Protein AF-A0A7S2I9B9-F1 (afdb_monomer_lite)

pLDDT: mean 84.87, std 17.51, range [33.34, 97.31]

Radius of gyration: 16.12 Å; chains: 1; bounding box: 62×29×40 Å

Sequence (127 aa):
MIAGRLLLALFAAAQAGQFPESWGEPPMIGTMDYRVLPGGYGHGSSTMASWIETKMREAKEAKGSIPYPPEFGDLPVAQTRDYRPLPFGYGFGSSTIANWLKVKAFEVYHVDVAEYEQWYPDTVEGK

Organism: NCBI:txid156173

Structure (mmCIF, N/CA/C/O backbone):
data_AF-A0A7S2I9B9-F1
#
_entry.id   AF-A0A7S2I9B9-F1
#
loop_
_atom_site.group_PDB
_atom_site.id
_atom_site.type_symbol
_atom_site.label_atom_id
_atom_site.label_alt_id
_atom_site.label_comp_id
_atom_site.label_asym_id
_atom_site.label_entity_id
_atom_site.label_seq_id
_atom_site.pdbx_PDB_ins_code
_atom_site.Cartn_x
_atom_site.Cartn_y
_atom_site.Cartn_z
_atom_site.occupancy
_atom_site.B_iso_or_equiv
_atom_site.auth_seq_id
_atom_site.auth_comp_id
_atom_site.auth_asym_id
_atom_site.auth_atom_id
_atom_site.pdbx_PDB_model_num
ATOM 1 N N . MET A 1 1 ? 41.669 -11.696 -15.624 1.00 40.69 1 MET A N 1
ATOM 2 C CA . MET A 1 1 ? 40.644 -10.768 -16.144 1.00 40.69 1 MET A CA 1
ATOM 3 C C . MET A 1 1 ? 39.469 -11.608 -16.615 1.00 40.69 1 MET A C 1
ATOM 5 O O . MET A 1 1 ? 39.535 -12.153 -17.706 1.00 40.69 1 MET A O 1
ATOM 9 N N . ILE A 1 2 ? 38.469 -11.832 -15.760 1.00 39.69 2 ILE A N 1
ATOM 10 C CA . ILE A 1 2 ? 37.259 -12.574 -16.138 1.00 39.69 2 ILE A CA 1
ATOM 11 C C . ILE A 1 2 ? 36.146 -11.550 -16.302 1.00 39.69 2 ILE A C 1
ATOM 13 O O . ILE A 1 2 ? 35.875 -10.755 -15.406 1.00 39.69 2 ILE A O 1
ATOM 17 N N . ALA A 1 3 ? 35.578 -11.561 -17.500 1.00 45.81 3 ALA A N 1
ATOM 18 C CA . ALA A 1 3 ? 34.476 -10.738 -17.934 1.00 45.81 3 ALA A CA 1
ATOM 19 C C . ALA A 1 3 ? 33.225 -11.026 -17.094 1.00 45.81 3 ALA A C 1
ATOM 21 O O . ALA A 1 3 ? 32.671 -12.122 -17.153 1.00 45.81 3 ALA A O 1
ATOM 22 N N . GLY A 1 4 ? 32.758 -10.028 -16.350 1.00 33.34 4 GLY A N 1
ATOM 23 C CA . GLY A 1 4 ? 31.392 -9.985 -15.845 1.00 33.34 4 GLY A CA 1
ATOM 24 C C . GLY A 1 4 ? 30.542 -9.241 -16.863 1.00 33.34 4 GLY A C 1
ATOM 25 O O . GLY A 1 4 ? 30.575 -8.015 -16.914 1.00 33.34 4 GLY A O 1
ATOM 26 N N . ARG A 1 5 ? 29.838 -9.978 -17.725 1.00 44.81 5 ARG A N 1
ATOM 27 C CA . ARG A 1 5 ? 28.818 -9.419 -18.619 1.00 44.81 5 ARG A CA 1
ATOM 28 C C . ARG A 1 5 ? 27.779 -8.694 -17.761 1.00 44.81 5 ARG A C 1
ATOM 30 O O . ARG A 1 5 ? 27.029 -9.340 -1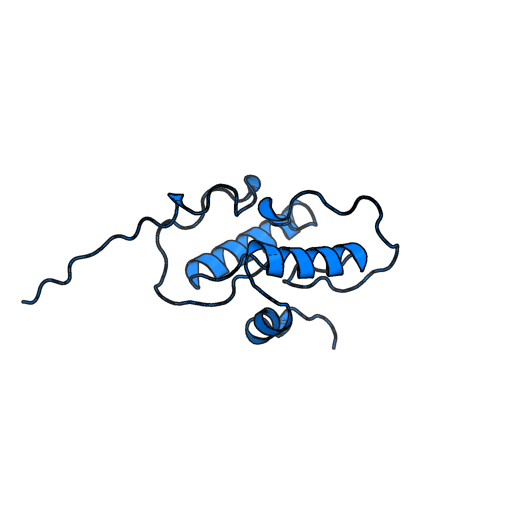7.038 1.00 44.81 5 ARG A O 1
ATOM 37 N N . LEU A 1 6 ? 27.756 -7.365 -17.848 1.00 40.50 6 LEU A N 1
ATOM 38 C CA . LEU A 1 6 ? 26.681 -6.531 -17.323 1.00 40.50 6 LEU A CA 1
ATOM 39 C C . LEU A 1 6 ? 25.417 -6.876 -18.122 1.00 40.50 6 LEU A C 1
ATOM 41 O O . LEU A 1 6 ? 25.262 -6.447 -19.264 1.00 40.50 6 LEU A O 1
ATOM 45 N N . LEU A 1 7 ? 24.551 -7.718 -17.565 1.00 42.19 7 LEU A N 1
ATOM 46 C CA . LEU A 1 7 ? 23.216 -7.936 -18.109 1.00 42.19 7 LEU A CA 1
ATOM 47 C C . LEU A 1 7 ? 22.303 -6.902 -17.448 1.00 42.19 7 LEU A C 1
ATOM 49 O O . LEU A 1 7 ? 21.867 -7.060 -16.312 1.00 42.19 7 LEU A O 1
ATOM 53 N N . LEU A 1 8 ? 22.122 -5.789 -18.157 1.00 44.38 8 LEU A N 1
ATOM 54 C CA . LEU A 1 8 ? 21.232 -4.690 -17.805 1.00 44.38 8 LEU A CA 1
ATOM 55 C C . LEU A 1 8 ? 19.788 -5.216 -17.894 1.00 44.38 8 LEU A C 1
ATOM 57 O O . LEU A 1 8 ? 19.258 -5.392 -18.990 1.00 44.38 8 LEU A O 1
ATOM 61 N N . ALA A 1 9 ? 19.172 -5.554 -16.763 1.00 48.03 9 ALA A N 1
ATOM 62 C CA . ALA A 1 9 ? 17.791 -6.021 -16.751 1.00 48.03 9 ALA A CA 1
ATOM 63 C C . ALA A 1 9 ? 16.838 -4.816 -16.812 1.00 48.03 9 ALA A C 1
ATOM 65 O O . ALA A 1 9 ? 16.702 -4.062 -15.852 1.00 48.03 9 ALA A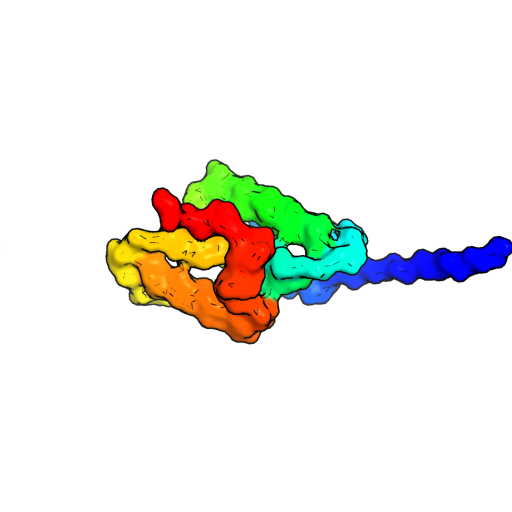 O 1
ATOM 66 N N . LEU A 1 10 ? 16.201 -4.634 -17.970 1.00 48.00 10 LEU A N 1
ATOM 67 C CA . LEU A 1 10 ? 15.108 -3.691 -18.202 1.00 48.00 10 LEU A CA 1
ATOM 68 C C . LEU A 1 10 ? 13.860 -4.172 -17.446 1.00 48.00 10 LEU A C 1
ATOM 70 O O . LEU A 1 10 ? 13.094 -4.969 -17.980 1.00 48.00 10 LEU A O 1
ATOM 74 N N . PHE A 1 11 ? 13.650 -3.713 -16.212 1.00 53.00 11 PHE A N 1
ATOM 75 C CA . PHE A 1 11 ? 12.446 -4.076 -15.455 1.00 53.00 11 PHE A CA 1
ATOM 76 C C . PHE A 1 11 ? 11.241 -3.173 -15.768 1.00 53.00 11 PHE A C 1
ATOM 78 O O . PHE A 1 11 ? 10.121 -3.653 -15.700 1.00 53.00 11 PHE A O 1
ATOM 85 N N . ALA A 1 12 ? 11.426 -1.929 -16.220 1.00 47.25 12 ALA A N 1
ATOM 86 C CA . ALA A 1 12 ? 10.337 -0.945 -16.343 1.00 47.25 12 ALA A CA 1
ATOM 87 C C . ALA A 1 12 ? 9.159 -1.338 -17.268 1.00 47.25 12 ALA A C 1
ATOM 89 O O . ALA A 1 12 ? 8.027 -0.929 -17.024 1.00 47.25 12 ALA A O 1
ATOM 90 N N . ALA A 1 13 ? 9.387 -2.141 -18.314 1.00 41.34 13 ALA A N 1
ATOM 91 C CA . ALA A 1 13 ? 8.348 -2.456 -19.303 1.00 41.34 13 ALA A CA 1
ATOM 92 C C . ALA A 1 13 ? 7.278 -3.448 -18.804 1.00 41.34 13 ALA A C 1
ATOM 94 O O . ALA A 1 13 ? 6.197 -3.511 -19.382 1.00 41.34 13 ALA A O 1
ATOM 95 N N . ALA A 1 14 ? 7.558 -4.214 -17.744 1.00 46.50 14 ALA A N 1
ATOM 96 C CA . ALA A 1 14 ? 6.645 -5.239 -17.232 1.00 46.50 14 ALA A CA 1
ATOM 97 C C . ALA A 1 14 ? 5.685 -4.737 -16.131 1.00 46.50 14 ALA A C 1
ATOM 99 O O . ALA A 1 14 ? 4.823 -5.500 -15.717 1.00 46.50 14 ALA A O 1
ATOM 100 N N . GLN A 1 15 ? 5.820 -3.488 -15.656 1.00 62.06 15 GLN A N 1
ATOM 101 C CA . GLN A 1 15 ? 4.996 -2.913 -14.570 1.00 62.06 15 GLN A CA 1
ATOM 102 C C . GLN A 1 15 ? 3.966 -1.866 -15.048 1.00 62.06 15 GLN A C 1
ATOM 104 O O . GLN A 1 15 ? 3.374 -1.155 -14.232 1.00 62.06 15 GLN A O 1
ATOM 109 N N . ALA A 1 16 ? 3.758 -1.703 -16.359 1.00 60.84 16 ALA A N 1
ATOM 110 C CA . ALA A 1 16 ? 2.796 -0.724 -16.870 1.00 60.84 16 ALA A CA 1
ATOM 111 C C . ALA A 1 16 ? 1.370 -1.075 -16.399 1.00 60.84 16 ALA A C 1
ATOM 113 O O . ALA A 1 16 ? 0.840 -2.118 -16.767 1.00 60.84 16 ALA A O 1
ATOM 114 N N . GLY A 1 17 ? 0.761 -0.206 -15.584 1.00 76.00 17 GLY A N 1
ATOM 115 C CA . GLY A 1 17 ? -0.561 -0.420 -14.974 1.00 76.00 17 GLY A CA 1
ATOM 116 C C . GLY A 1 17 ? -0.527 -0.881 -13.514 1.00 76.00 17 GLY A C 1
ATOM 117 O O . GLY A 1 17 ? -1.513 -0.690 -12.806 1.00 76.00 17 GLY A O 1
ATOM 118 N N . GLN A 1 18 ? 0.620 -1.380 -13.038 1.00 89.38 18 GLN A N 1
ATOM 119 C CA . GLN A 1 18 ? 0.797 -1.816 -11.652 1.00 89.38 18 GLN A CA 1
ATOM 120 C C . GLN A 1 18 ? 0.664 -0.641 -10.679 1.00 89.38 18 GLN A C 1
ATOM 122 O O . GLN A 1 18 ? 0.005 -0.758 -9.651 1.00 89.38 18 GLN A O 1
ATOM 127 N N . PHE A 1 19 ? 1.268 0.504 -11.012 1.00 92.44 19 PHE A N 1
ATOM 128 C CA . PHE A 1 19 ? 1.316 1.690 -10.154 1.00 92.44 19 PHE A CA 1
ATOM 129 C C . PHE A 1 19 ? 0.348 2.788 -10.616 1.00 92.44 19 PHE A C 1
ATOM 131 O O . PHE A 1 19 ? 0.089 2.920 -11.815 1.00 92.44 19 PHE A O 1
ATOM 138 N N . PRO A 1 20 ? -0.152 3.631 -9.693 1.00 93.00 20 PRO A N 1
ATOM 139 C CA . PRO A 1 20 ? -0.946 4.801 -10.038 1.00 93.00 20 PRO A CA 1
ATOM 140 C C . PRO A 1 20 ? -0.197 5.722 -11.004 1.00 93.00 20 PRO A C 1
ATOM 142 O O . PRO A 1 20 ? 0.921 6.141 -10.716 1.00 93.00 20 PRO A O 1
ATOM 145 N N . GLU A 1 21 ? -0.847 6.136 -12.092 1.00 90.44 21 GLU A N 1
ATOM 146 C CA . GLU A 1 21 ? -0.252 7.033 -13.099 1.00 90.44 21 GLU A CA 1
ATOM 147 C C . GLU A 1 21 ? 0.297 8.326 -12.472 1.00 90.44 21 GLU A C 1
ATOM 149 O O . GLU A 1 21 ? 1.360 8.823 -12.838 1.00 90.44 21 GLU A O 1
ATOM 154 N N . SER A 1 22 ? -0.378 8.827 -11.431 1.00 89.75 22 SER A N 1
ATOM 155 C CA . SER A 1 22 ? 0.046 10.026 -10.699 1.00 89.75 22 SER A CA 1
ATOM 156 C C . SER A 1 22 ? 1.400 9.907 -9.987 1.00 89.75 22 SER A C 1
ATOM 158 O O . SER A 1 22 ? 1.923 10.919 -9.527 1.00 89.75 22 SER A O 1
ATOM 160 N N . TRP A 1 23 ? 1.953 8.700 -9.844 1.00 91.44 23 TRP A N 1
ATOM 161 C CA . TRP A 1 23 ? 3.251 8.476 -9.206 1.00 91.44 23 TRP A CA 1
ATOM 162 C C . TRP A 1 23 ? 4.432 8.643 -10.168 1.00 91.44 23 TRP A C 1
ATOM 164 O O . TRP A 1 23 ? 5.563 8.818 -9.705 1.00 91.44 23 TRP A O 1
ATOM 174 N N . GLY A 1 24 ? 4.174 8.678 -11.478 1.00 89.00 24 GLY A N 1
ATOM 175 C CA . GLY A 1 24 ? 5.203 8.756 -12.510 1.00 89.00 24 GLY A CA 1
ATOM 176 C C . GLY A 1 24 ? 5.922 7.425 -12.730 1.00 89.00 24 GLY A C 1
ATOM 177 O O . GLY A 1 24 ? 5.433 6.361 -12.351 1.00 89.00 24 GLY A O 1
ATOM 178 N N . GLU A 1 25 ? 7.086 7.487 -13.374 1.00 86.69 25 GLU A N 1
ATOM 179 C CA . GLU A 1 25 ? 7.831 6.290 -13.764 1.00 86.69 25 GLU A CA 1
ATOM 180 C C . GLU A 1 25 ? 8.514 5.616 -12.558 1.00 86.69 25 GLU A C 1
ATOM 182 O O . GLU A 1 25 ? 9.165 6.300 -11.754 1.00 86.69 25 GLU A O 1
ATOM 187 N N . PRO A 1 26 ? 8.402 4.279 -12.428 1.00 86.00 26 PRO A N 1
ATOM 188 C CA . PRO A 1 26 ? 9.129 3.530 -11.413 1.00 86.00 26 PRO A CA 1
ATOM 189 C C . PRO A 1 26 ? 10.641 3.509 -11.708 1.00 86.00 26 PRO A C 1
ATOM 191 O O . PRO A 1 26 ? 11.067 3.730 -12.847 1.00 86.00 26 PRO A O 1
ATOM 194 N N . PRO A 1 27 ? 11.488 3.221 -10.702 1.00 83.81 27 PRO A N 1
ATOM 195 C CA . PRO A 1 27 ? 12.931 3.146 -10.893 1.00 83.81 27 PRO A CA 1
ATOM 196 C C . PRO A 1 27 ? 13.297 2.068 -11.924 1.00 83.81 27 PRO A C 1
ATOM 198 O O . PRO A 1 27 ? 12.991 0.891 -11.756 1.00 83.81 27 PRO A O 1
ATOM 201 N N . MET A 1 28 ? 14.004 2.474 -12.983 1.00 74.44 28 MET A N 1
ATOM 202 C CA . MET A 1 28 ? 14.438 1.572 -14.061 1.00 74.44 28 MET A CA 1
ATOM 203 C C . MET A 1 28 ? 15.565 0.617 -13.645 1.00 74.44 28 MET A C 1
ATOM 205 O O . MET A 1 28 ? 15.755 -0.424 -14.272 1.00 74.44 28 MET A O 1
ATOM 209 N N . ILE A 1 29 ? 16.335 0.987 -12.619 1.00 69.75 29 ILE A N 1
ATOM 210 C CA . ILE A 1 29 ? 17.469 0.224 -12.094 1.00 69.75 29 ILE A CA 1
ATOM 211 C C . ILE A 1 29 ? 17.268 0.087 -10.591 1.00 69.75 29 ILE A C 1
ATOM 213 O O . ILE A 1 29 ? 17.002 1.072 -9.905 1.00 69.75 29 ILE A O 1
ATOM 217 N N . GLY A 1 30 ? 17.423 -1.132 -10.087 1.00 73.06 30 GLY A N 1
ATOM 218 C CA . GLY A 1 30 ? 17.334 -1.428 -8.667 1.00 73.06 30 GLY A CA 1
ATOM 219 C C . GLY A 1 30 ? 18.391 -2.425 -8.221 1.00 73.06 30 GLY A C 1
ATOM 220 O O . GLY A 1 30 ? 19.149 -2.986 -9.015 1.00 73.06 30 GLY A O 1
ATOM 221 N N . THR A 1 31 ? 18.428 -2.626 -6.916 1.00 77.94 31 THR A N 1
ATOM 222 C CA . THR A 1 31 ? 19.204 -3.661 -6.237 1.00 77.94 31 THR A CA 1
ATOM 223 C C . THR A 1 31 ? 18.634 -5.061 -6.509 1.00 77.94 31 THR A C 1
ATOM 225 O O . THR A 1 31 ? 17.477 -5.210 -6.893 1.00 77.94 31 THR A O 1
ATOM 228 N N . MET A 1 32 ? 19.451 -6.104 -6.324 1.00 78.75 32 MET A N 1
ATOM 229 C CA . MET A 1 32 ? 19.054 -7.506 -6.559 1.00 78.75 32 MET A CA 1
ATOM 230 C C . MET A 1 32 ? 18.380 -8.164 -5.342 1.00 78.75 32 MET A C 1
ATOM 232 O O . MET A 1 32 ? 18.187 -9.377 -5.339 1.00 78.75 32 MET A O 1
ATOM 236 N N . ASP A 1 33 ? 18.085 -7.404 -4.284 1.00 87.12 33 ASP A N 1
ATOM 237 C CA . ASP A 1 33 ? 17.360 -7.941 -3.137 1.00 87.12 33 ASP A CA 1
ATOM 238 C C . ASP A 1 33 ? 15.886 -8.189 -3.480 1.00 87.12 33 ASP A C 1
ATOM 240 O O . ASP A 1 33 ? 15.343 -7.613 -4.424 1.00 87.12 33 ASP A O 1
ATOM 244 N N . TYR A 1 34 ? 15.261 -9.081 -2.717 1.00 90.00 34 TYR A N 1
ATOM 245 C CA . TYR A 1 34 ? 13.869 -9.462 -2.893 1.00 90.00 34 TYR A CA 1
ATOM 246 C C . TYR A 1 34 ? 13.163 -9.406 -1.545 1.00 90.00 34 TYR A C 1
ATOM 248 O O . TYR A 1 34 ? 13.557 -10.091 -0.598 1.00 90.00 34 TYR A O 1
ATOM 256 N N . ARG A 1 35 ? 12.130 -8.574 -1.464 1.00 93.19 35 ARG A N 1
ATOM 257 C CA . ARG A 1 35 ? 11.318 -8.352 -0.268 1.00 93.19 35 ARG A CA 1
ATOM 258 C C . ARG A 1 35 ? 9.878 -8.051 -0.653 1.00 93.19 35 ARG A C 1
ATOM 260 O O . ARG A 1 35 ? 9.612 -7.661 -1.788 1.00 93.19 35 ARG A O 1
ATOM 267 N N . VAL A 1 36 ? 8.969 -8.172 0.308 1.00 95.00 36 VAL A N 1
ATOM 268 C CA . VAL A 1 36 ? 7.601 -7.663 0.156 1.00 95.00 36 VAL A CA 1
ATOM 269 C C . VAL A 1 36 ? 7.649 -6.149 -0.048 1.00 95.00 36 VAL A C 1
ATOM 271 O O . VAL A 1 36 ? 8.422 -5.457 0.620 1.00 95.00 36 VAL A O 1
ATOM 274 N N . LEU A 1 37 ? 6.845 -5.652 -0.985 1.00 95.38 37 LEU A N 1
ATOM 275 C CA . LEU A 1 37 ? 6.696 -4.234 -1.281 1.00 95.38 37 LEU A CA 1
ATOM 276 C C . LEU A 1 37 ? 5.622 -3.592 -0.386 1.00 95.38 37 LEU A C 1
ATOM 278 O O . LEU A 1 37 ? 4.636 -4.242 -0.020 1.00 95.38 37 LEU A O 1
ATOM 282 N N . PRO A 1 38 ? 5.765 -2.294 -0.063 1.00 94.69 38 PRO A N 1
ATOM 283 C CA . PRO A 1 38 ? 4.755 -1.556 0.680 1.00 94.69 38 PRO A CA 1
ATOM 284 C C . PRO A 1 38 ? 3.468 -1.440 -0.134 1.00 94.69 38 PRO A C 1
ATOM 286 O O . PRO A 1 38 ? 3.513 -1.590 -1.348 1.00 94.69 38 PRO A O 1
ATOM 289 N N . GLY A 1 39 ? 2.315 -1.201 0.498 1.00 93.88 39 GLY A N 1
ATOM 290 C CA . GLY A 1 39 ? 1.045 -1.022 -0.224 1.00 93.88 39 GLY A CA 1
ATOM 291 C C . GLY A 1 39 ? 0.450 -2.298 -0.836 1.00 93.88 39 GLY A C 1
ATOM 292 O O . GLY A 1 39 ? -0.567 -2.224 -1.517 1.00 93.88 39 GLY A O 1
ATOM 293 N N . GLY A 1 40 ? 1.048 -3.469 -0.589 1.00 94.38 40 GLY A N 1
ATOM 294 C CA . GLY A 1 40 ? 0.543 -4.741 -1.107 1.00 94.38 40 GLY A CA 1
ATOM 295 C C . GLY A 1 40 ? 0.796 -4.928 -2.604 1.00 94.38 40 GLY A C 1
ATOM 296 O O . GLY A 1 40 ? 0.063 -5.671 -3.240 1.00 94.38 40 GLY A O 1
ATOM 297 N N . TYR A 1 41 ? 1.820 -4.272 -3.164 1.00 94.62 41 TYR A N 1
ATOM 298 C CA . TYR A 1 41 ? 2.202 -4.338 -4.586 1.00 94.62 41 TYR A CA 1
ATOM 299 C C . TYR A 1 41 ? 3.028 -5.587 -4.961 1.00 94.62 41 TYR A C 1
ATOM 301 O O . TYR A 1 41 ? 3.739 -5.576 -5.966 1.00 94.62 41 TYR A O 1
ATOM 309 N N . GLY A 1 42 ? 2.985 -6.654 -4.163 1.00 94.19 42 GLY A N 1
ATOM 310 C CA . GLY A 1 42 ? 3.792 -7.848 -4.414 1.00 94.19 42 GLY A CA 1
ATOM 311 C C . GLY A 1 42 ? 5.170 -7.778 -3.778 1.00 94.19 42 GLY A C 1
ATOM 312 O O . GLY A 1 42 ? 5.338 -7.329 -2.642 1.00 94.19 42 GLY A O 1
ATOM 313 N N . HIS A 1 43 ? 6.168 -8.201 -4.541 1.00 93.50 43 HIS A N 1
ATOM 314 C CA . HIS A 1 43 ? 7.549 -8.298 -4.100 1.00 93.50 43 HIS A CA 1
ATOM 315 C C . HIS A 1 43 ? 8.488 -7.646 -5.107 1.00 93.50 43 HIS A C 1
ATOM 317 O O . HIS A 1 43 ? 8.213 -7.578 -6.304 1.00 93.50 43 HIS A O 1
ATOM 323 N N . GLY A 1 44 ? 9.630 -7.179 -4.625 1.00 91.12 44 GLY A N 1
ATOM 324 C CA . GLY A 1 44 ? 10.630 -6.540 -5.461 1.00 91.12 44 GLY A CA 1
ATOM 325 C C . GLY A 1 44 ? 11.843 -6.096 -4.665 1.00 91.12 44 GLY A C 1
ATOM 326 O O . GLY A 1 44 ? 12.080 -6.558 -3.549 1.00 91.12 44 GLY A O 1
ATOM 327 N N . SER A 1 45 ? 12.614 -5.191 -5.258 1.00 91.62 45 SER A N 1
ATOM 328 C CA . SER A 1 45 ? 13.841 -4.679 -4.656 1.00 91.62 45 SER A CA 1
ATOM 329 C C . SER A 1 45 ? 13.577 -3.615 -3.600 1.00 91.62 45 SER A C 1
ATOM 331 O O . SER A 1 45 ? 12.571 -2.906 -3.632 1.00 91.62 45 SER A O 1
ATOM 333 N N . SER A 1 46 ? 14.530 -3.424 -2.693 1.00 88.69 46 SER A N 1
ATOM 334 C CA . SER A 1 46 ? 14.517 -2.328 -1.724 1.00 88.69 46 SER A CA 1
ATOM 335 C C . SER A 1 46 ? 14.457 -0.957 -2.391 1.00 88.69 46 SER A C 1
ATOM 337 O O . SER A 1 46 ? 13.780 -0.072 -1.879 1.00 88.69 46 SER A O 1
ATOM 339 N N . THR A 1 47 ? 15.072 -0.795 -3.568 1.00 90.50 47 THR A N 1
ATOM 340 C CA . THR A 1 47 ? 14.953 0.443 -4.358 1.00 90.50 47 THR A CA 1
ATOM 341 C C . THR A 1 47 ? 13.497 0.697 -4.755 1.00 90.50 47 THR A C 1
ATOM 343 O O . THR A 1 47 ? 13.000 1.813 -4.607 1.00 90.50 47 THR A O 1
ATOM 346 N N . MET A 1 48 ? 12.795 -0.348 -5.206 1.00 91.69 48 MET A N 1
ATOM 347 C CA . MET A 1 48 ? 11.370 -0.269 -5.527 1.00 91.69 48 MET A CA 1
ATOM 348 C C . MET A 1 48 ? 10.535 0.004 -4.272 1.00 91.69 48 MET A C 1
ATOM 350 O O . MET A 1 48 ? 9.682 0.888 -4.284 1.00 91.69 48 MET A O 1
ATOM 354 N N . ALA A 1 49 ? 10.816 -0.693 -3.169 1.00 93.19 49 ALA A N 1
ATOM 355 C CA . ALA A 1 49 ? 10.114 -0.503 -1.904 1.00 93.19 49 ALA A CA 1
ATOM 356 C C . ALA A 1 49 ? 10.220 0.947 -1.403 1.00 93.19 49 ALA A C 1
ATOM 358 O O . ALA A 1 49 ? 9.205 1.567 -1.096 1.00 93.19 49 ALA A O 1
ATOM 359 N N . SER A 1 50 ? 11.427 1.523 -1.401 1.00 92.94 50 SER A N 1
ATOM 360 C CA . SER A 1 50 ? 11.654 2.912 -0.987 1.00 92.94 50 SER A CA 1
ATOM 361 C C . SER A 1 50 ? 10.997 3.931 -1.919 1.00 92.94 50 SER A C 1
ATOM 363 O O . SER A 1 50 ? 10.536 4.983 -1.463 1.00 92.94 50 SER A O 1
ATOM 365 N N . TRP A 1 51 ? 10.933 3.638 -3.221 1.00 94.38 51 TRP A N 1
ATOM 366 C CA . TRP A 1 51 ? 10.204 4.474 -4.171 1.00 94.38 51 TRP A CA 1
ATOM 367 C C . TRP A 1 51 ? 8.697 4.453 -3.884 1.00 94.38 51 TRP A C 1
ATOM 369 O O . TRP A 1 51 ? 8.102 5.520 -3.734 1.00 94.38 51 TRP A O 1
ATOM 379 N N . ILE A 1 52 ? 8.101 3.269 -3.702 1.00 94.75 52 ILE A N 1
ATOM 380 C CA . ILE A 1 52 ? 6.679 3.113 -3.353 1.00 94.75 52 ILE A CA 1
ATOM 381 C C . ILE A 1 52 ? 6.364 3.823 -2.031 1.00 94.75 52 ILE A C 1
ATOM 383 O O . ILE A 1 52 ? 5.437 4.626 -1.980 1.00 94.75 52 ILE A O 1
ATOM 387 N N . GLU A 1 53 ? 7.160 3.608 -0.979 1.00 94.81 53 GLU A N 1
ATOM 388 C CA . GLU A 1 53 ? 7.018 4.298 0.314 1.00 94.81 53 GLU A CA 1
ATOM 389 C C . GLU A 1 53 ? 7.018 5.822 0.156 1.00 94.81 53 GLU A C 1
ATOM 391 O O . GLU A 1 53 ? 6.190 6.524 0.743 1.00 94.81 53 GLU A O 1
ATOM 396 N N . THR A 1 54 ? 7.933 6.343 -0.663 1.00 95.69 54 THR A N 1
ATOM 397 C CA . THR A 1 54 ? 8.024 7.779 -0.935 1.00 95.69 54 THR A CA 1
ATOM 398 C C . THR A 1 54 ? 6.779 8.282 -1.653 1.00 95.69 54 THR A C 1
ATOM 400 O O . THR A 1 54 ? 6.212 9.287 -1.233 1.00 95.69 54 THR A O 1
ATOM 403 N N . LYS A 1 55 ? 6.291 7.559 -2.664 1.00 95.69 55 LYS A N 1
ATOM 404 C CA . LYS A 1 55 ? 5.085 7.944 -3.405 1.00 95.69 55 LYS A CA 1
ATOM 405 C C . LYS A 1 55 ? 3.811 7.857 -2.576 1.00 95.69 55 LYS A C 1
ATOM 407 O O . LYS A 1 55 ? 2.954 8.735 -2.679 1.00 95.69 55 LYS A O 1
ATOM 412 N N . MET A 1 56 ? 3.703 6.859 -1.704 1.00 95.06 56 MET A N 1
ATOM 413 C CA . MET A 1 56 ? 2.611 6.760 -0.738 1.00 95.06 56 MET A CA 1
ATOM 414 C C . MET A 1 56 ? 2.618 7.948 0.228 1.00 95.06 56 MET A C 1
ATOM 416 O O . MET A 1 56 ? 1.576 8.569 0.442 1.00 95.06 56 MET A O 1
ATOM 420 N N . ARG A 1 57 ? 3.787 8.312 0.769 1.00 95.31 57 ARG A N 1
ATOM 421 C CA . ARG A 1 57 ? 3.931 9.481 1.648 1.00 95.31 57 ARG A CA 1
ATOM 422 C C . ARG A 1 57 ? 3.563 10.780 0.928 1.00 95.31 57 ARG A C 1
ATOM 424 O O . ARG A 1 57 ? 2.708 11.506 1.422 1.00 95.31 57 ARG A O 1
ATOM 431 N N . GLU A 1 58 ? 4.128 11.023 -0.255 1.00 95.19 58 GLU A N 1
ATOM 432 C CA . GLU A 1 58 ? 3.826 12.202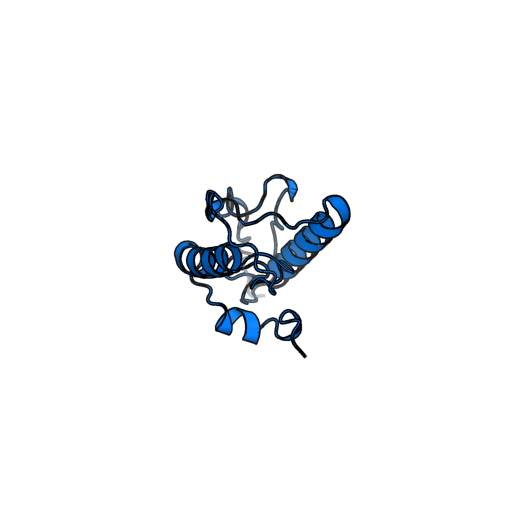 -1.082 1.00 95.19 58 GLU A CA 1
ATOM 433 C C . GLU A 1 58 ? 2.323 12.304 -1.389 1.00 95.19 58 GLU A C 1
ATOM 435 O O . GLU A 1 58 ? 1.731 13.376 -1.276 1.00 95.19 58 GLU A O 1
ATOM 440 N N . ALA A 1 59 ? 1.671 11.187 -1.729 1.00 94.56 59 ALA A N 1
ATOM 441 C CA . ALA A 1 59 ? 0.235 11.163 -1.993 1.00 94.56 59 ALA A CA 1
ATOM 442 C C . ALA A 1 59 ? -0.593 11.489 -0.741 1.00 94.56 59 ALA A C 1
ATOM 444 O O . ALA A 1 59 ? -1.528 12.290 -0.814 1.00 94.56 59 ALA A O 1
ATOM 445 N N . LYS A 1 60 ? -0.225 10.918 0.413 1.00 93.56 60 LYS A N 1
ATOM 446 C CA . LYS A 1 60 ? -0.876 11.210 1.696 1.00 93.56 60 LYS A CA 1
ATOM 447 C C . LYS A 1 60 ? -0.735 12.685 2.068 1.00 93.56 60 LYS A C 1
ATOM 449 O O . LYS A 1 60 ? -1.715 13.292 2.482 1.00 93.56 60 LYS A O 1
ATOM 454 N N . GLU A 1 61 ? 0.446 13.267 1.890 1.00 93.94 61 GLU A N 1
ATOM 455 C CA . GLU A 1 61 ? 0.712 14.678 2.188 1.00 93.94 61 GLU A CA 1
ATOM 456 C C . GLU A 1 61 ? -0.027 15.621 1.229 1.00 93.94 61 GLU A C 1
ATOM 458 O O . GLU A 1 61 ? -0.608 16.612 1.664 1.00 93.94 61 GLU A O 1
ATOM 463 N N . ALA A 1 62 ? -0.062 15.299 -0.067 1.00 93.44 62 ALA A N 1
ATOM 464 C CA . ALA A 1 62 ? -0.670 16.160 -1.079 1.00 93.44 62 ALA A CA 1
ATOM 465 C C . ALA A 1 62 ? -2.204 16.061 -1.142 1.00 93.44 62 ALA A C 1
ATOM 467 O O . ALA A 1 62 ? -2.878 17.061 -1.383 1.00 93.44 62 ALA A O 1
ATOM 468 N N . LYS A 1 63 ? -2.767 14.856 -0.982 1.00 91.94 63 LYS A N 1
ATOM 469 C CA . LYS A 1 63 ? -4.199 14.570 -1.207 1.00 91.94 63 LYS A CA 1
ATOM 470 C C . LYS A 1 63 ? -4.933 14.078 0.041 1.00 91.94 63 LYS A C 1
ATOM 472 O O . LYS A 1 63 ? -6.127 13.794 -0.033 1.00 91.94 63 LYS A O 1
ATOM 477 N N . GLY A 1 64 ? -4.236 13.896 1.162 1.00 91.00 64 GLY A N 1
ATOM 478 C CA . GLY A 1 64 ? -4.799 13.298 2.378 1.00 91.00 64 GLY A CA 1
ATOM 479 C C . GLY A 1 64 ? -5.119 11.804 2.253 1.00 91.00 64 GLY A C 1
ATOM 480 O O . GLY A 1 64 ? -5.630 11.210 3.198 1.00 91.00 64 GLY A O 1
ATOM 481 N N . SER A 1 65 ? -4.845 11.186 1.102 1.00 90.81 65 SER A N 1
ATOM 482 C CA . SER A 1 65 ? -5.168 9.791 0.811 1.00 90.81 65 SER A CA 1
ATOM 483 C C . SER A 1 65 ? -4.129 9.173 -0.115 1.00 90.81 65 SER A C 1
ATOM 485 O O . SER A 1 65 ? -3.542 9.844 -0.966 1.00 90.81 65 SER A O 1
ATOM 487 N N . ILE A 1 66 ? -3.897 7.878 0.069 1.00 94.81 66 ILE A N 1
ATOM 488 C CA . ILE A 1 66 ? -2.962 7.104 -0.73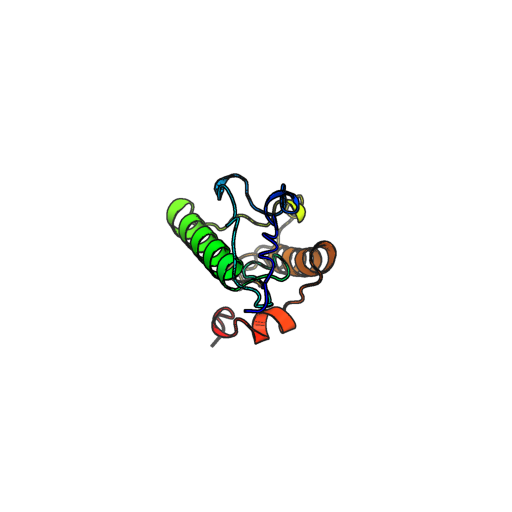9 1.00 94.81 66 ILE A CA 1
ATOM 489 C C . ILE A 1 66 ? -3.780 6.357 -1.799 1.00 94.81 66 ILE A C 1
ATOM 491 O O . ILE A 1 66 ? -4.713 5.643 -1.426 1.00 94.81 66 ILE A O 1
ATOM 495 N N . PRO A 1 67 ? -3.475 6.505 -3.100 1.00 94.56 67 PRO A N 1
ATOM 496 C CA . PRO A 1 67 ? -4.156 5.742 -4.136 1.00 94.56 67 PRO A CA 1
ATOM 497 C C . PRO A 1 67 ? -3.839 4.247 -4.010 1.00 94.56 67 PRO A C 1
ATOM 499 O O . PRO A 1 67 ? -2.704 3.851 -3.728 1.00 94.56 67 PRO A O 1
ATOM 502 N N . TYR A 1 68 ? -4.855 3.422 -4.233 1.00 95.00 68 TYR A N 1
ATOM 503 C CA . TYR A 1 68 ? -4.716 1.969 -4.295 1.00 95.00 68 TYR A CA 1
ATOM 504 C C . TYR A 1 68 ? -4.103 1.534 -5.637 1.00 95.00 68 TYR A C 1
ATOM 506 O O . TYR A 1 68 ? -4.145 2.315 -6.595 1.00 95.00 68 TYR A O 1
ATOM 514 N N . PRO A 1 69 ? -3.554 0.309 -5.731 1.00 94.75 69 PRO A N 1
ATOM 515 C CA . PRO A 1 69 ? -3.045 -0.222 -6.988 1.00 94.75 69 PRO A CA 1
ATOM 516 C C . PRO A 1 69 ? -4.170 -0.240 -8.034 1.00 94.75 69 PRO A C 1
ATOM 518 O O . PRO A 1 69 ? -5.237 -0.786 -7.739 1.00 94.75 69 PRO A O 1
ATOM 521 N N . PRO A 1 70 ? -3.975 0.317 -9.244 1.00 93.69 70 PRO A N 1
ATOM 522 C CA . PRO A 1 70 ? -5.008 0.303 -10.280 1.00 93.69 70 PRO A CA 1
ATOM 523 C C . PRO A 1 70 ? -5.478 -1.113 -10.638 1.00 93.69 70 PRO A C 1
ATOM 525 O O . PRO A 1 70 ? -6.659 -1.324 -10.905 1.00 93.69 70 PRO A O 1
ATOM 528 N N . GLU A 1 71 ? -4.583 -2.101 -10.562 1.00 94.19 71 GLU A N 1
ATOM 529 C CA . GLU A 1 71 ? -4.895 -3.511 -10.836 1.00 94.19 71 GLU A CA 1
ATOM 530 C C . GLU A 1 71 ? -5.857 -4.148 -9.822 1.00 94.19 71 GLU A C 1
ATOM 532 O O . GLU A 1 71 ? -6.464 -5.177 -10.113 1.00 94.19 71 GLU A O 1
ATOM 537 N N . PHE A 1 72 ? -6.068 -3.539 -8.649 1.00 94.44 72 PHE A N 1
ATOM 538 C CA . PHE A 1 72 ? -7.082 -4.023 -7.703 1.00 94.44 72 PHE A CA 1
ATOM 539 C C . PHE A 1 72 ? -8.511 -3.792 -8.216 1.00 94.44 72 PHE A C 1
ATOM 541 O O . PHE A 1 72 ? -9.454 -4.429 -7.730 1.00 94.44 72 PHE A O 1
ATOM 548 N N . GLY A 1 73 ? -8.661 -2.925 -9.221 1.00 92.75 73 GLY A N 1
ATOM 549 C CA . GLY A 1 73 ? -9.927 -2.580 -9.844 1.00 92.75 73 GLY A CA 1
ATOM 550 C C . GLY A 1 73 ? -10.758 -1.621 -8.999 1.00 92.75 73 GLY A C 1
ATOM 551 O O . GLY A 1 73 ? -10.246 -0.866 -8.169 1.00 92.75 73 GLY A O 1
ATOM 552 N N . ASP A 1 74 ? -12.067 -1.650 -9.235 1.00 93.75 74 ASP A N 1
ATOM 553 C CA . ASP A 1 74 ? -12.994 -0.716 -8.611 1.00 93.75 74 ASP A CA 1
ATOM 554 C C . ASP A 1 74 ? -13.162 -0.965 -7.110 1.00 93.75 74 ASP A C 1
ATOM 556 O O . ASP A 1 74 ? -13.208 -2.100 -6.617 1.00 93.75 74 ASP A O 1
ATOM 560 N N . LEU A 1 75 ? -13.315 0.138 -6.378 1.00 92.62 75 LEU A N 1
ATOM 561 C CA . LEU A 1 75 ? -13.592 0.098 -4.952 1.00 92.62 75 LEU A CA 1
ATOM 562 C C . LEU A 1 75 ? -14.994 -0.463 -4.672 1.00 92.62 75 LEU A C 1
ATOM 564 O O . LEU A 1 75 ? -15.934 -0.197 -5.427 1.00 92.62 75 LEU A O 1
ATOM 568 N N . PRO A 1 76 ? -15.186 -1.161 -3.538 1.00 94.00 76 PRO A N 1
ATOM 569 C CA . PRO A 1 76 ? -16.507 -1.570 -3.086 1.00 94.00 76 PRO A CA 1
ATOM 570 C C . PRO A 1 76 ? -17.451 -0.367 -2.950 1.00 94.00 76 PRO A C 1
ATOM 572 O O . PRO A 1 76 ? -17.177 0.572 -2.196 1.00 94.00 76 PRO A O 1
ATOM 575 N N . VAL A 1 77 ? -18.582 -0.421 -3.660 1.00 90.75 77 VAL A N 1
ATOM 576 C CA . VAL A 1 77 ? -19.582 0.662 -3.697 1.00 90.75 77 VAL A CA 1
ATOM 577 C C . VAL A 1 77 ? -20.274 0.837 -2.343 1.00 90.75 77 VAL A C 1
ATOM 579 O O . VAL A 1 77 ? -20.473 1.957 -1.878 1.00 90.75 77 VAL A O 1
ATOM 582 N N . ALA A 1 78 ? -20.635 -0.270 -1.692 1.00 91.75 78 ALA A N 1
ATOM 583 C CA . ALA A 1 78 ? -21.243 -0.258 -0.368 1.00 91.75 78 ALA A CA 1
ATOM 584 C C . ALA A 1 78 ? -20.161 -0.467 0.691 1.00 91.75 78 ALA A C 1
ATOM 586 O O . ALA A 1 78 ? -19.617 -1.563 0.810 1.00 91.75 78 ALA A O 1
ATOM 587 N N . GLN A 1 79 ? -19.868 0.579 1.462 1.00 92.88 79 GLN A N 1
ATOM 588 C CA . GLN A 1 79 ? -18.908 0.523 2.560 1.00 92.88 79 GLN A CA 1
ATOM 589 C C . GLN A 1 79 ? -19.611 0.625 3.906 1.00 92.88 79 GLN A C 1
ATOM 591 O O . GLN A 1 79 ? -20.607 1.331 4.077 1.00 92.88 79 GLN A O 1
ATOM 596 N N . THR A 1 80 ? -19.064 -0.083 4.880 1.00 90.69 80 THR A N 1
ATOM 597 C CA . THR A 1 80 ? -19.474 0.009 6.274 1.00 90.69 80 THR A CA 1
ATOM 598 C C . THR A 1 80 ? -19.012 1.328 6.907 1.00 90.69 80 THR A C 1
ATOM 600 O O . THR A 1 80 ? -18.064 1.967 6.456 1.00 90.69 80 THR A O 1
ATOM 603 N N . ARG A 1 81 ? -19.698 1.751 7.977 1.00 92.50 81 ARG A N 1
ATOM 604 C CA . ARG A 1 81 ? -19.392 2.992 8.719 1.00 92.50 81 ARG A CA 1
ATOM 605 C C . ARG A 1 81 ? -18.298 2.830 9.779 1.00 92.50 81 ARG A C 1
ATOM 607 O O . ARG A 1 81 ? -18.051 3.774 10.526 1.00 92.50 81 ARG A O 1
ATOM 614 N N . ASP A 1 82 ? -17.716 1.642 9.919 1.00 93.44 82 ASP A N 1
ATOM 615 C CA . ASP A 1 82 ? -16.652 1.418 10.893 1.00 93.44 82 ASP A CA 1
ATOM 616 C C . ASP A 1 82 ? -15.352 2.104 10.462 1.00 93.44 82 ASP A C 1
ATOM 618 O O . ASP A 1 82 ? -15.138 2.382 9.283 1.00 93.44 82 ASP A O 1
ATOM 622 N N . TYR A 1 83 ? -14.501 2.388 11.442 1.00 93.06 83 TYR A N 1
ATOM 623 C CA . TYR A 1 83 ? -13.214 3.036 11.237 1.00 93.06 83 TYR A CA 1
ATOM 624 C C . TYR A 1 83 ? -12.131 2.202 11.907 1.00 93.06 83 TYR A C 1
ATOM 626 O O . TYR A 1 83 ? -12.157 1.999 13.123 1.00 93.06 83 TYR A O 1
ATOM 634 N N . ARG A 1 84 ? -11.205 1.677 11.107 1.00 93.19 84 ARG A N 1
ATOM 635 C CA . ARG A 1 84 ? -10.177 0.739 11.554 1.00 93.19 84 ARG A CA 1
ATOM 636 C C . ARG A 1 84 ? -8.888 0.889 10.748 1.00 93.19 84 ARG A C 1
ATOM 638 O O . ARG A 1 84 ? -8.956 1.402 9.630 1.00 93.19 84 ARG A O 1
ATOM 645 N N . PRO A 1 85 ? -7.740 0.418 11.264 1.00 92.50 85 PRO A N 1
ATOM 646 C CA . PRO A 1 85 ? -6.512 0.395 10.484 1.00 92.50 85 PRO A CA 1
ATOM 647 C C . PRO A 1 85 ? -6.683 -0.489 9.244 1.00 92.50 85 PRO A C 1
ATOM 649 O O . PRO A 1 85 ? -7.193 -1.613 9.312 1.00 92.50 85 PRO A O 1
ATOM 652 N N . LEU A 1 86 ? -6.281 0.052 8.101 1.00 94.44 86 LEU A N 1
ATOM 653 C CA . LEU A 1 86 ? -6.189 -0.657 6.838 1.00 94.44 86 LEU A CA 1
ATOM 654 C C . LEU A 1 86 ? -4.849 -1.399 6.777 1.00 94.44 86 LEU A C 1
ATOM 656 O O . LEU A 1 86 ? -3.837 -0.876 7.249 1.00 94.44 86 LEU A O 1
ATOM 660 N N . PRO A 1 87 ? -4.816 -2.598 6.173 1.00 94.81 87 PRO A N 1
ATOM 661 C CA . PRO A 1 87 ? -3.564 -3.306 5.951 1.00 94.81 87 PRO A CA 1
ATOM 662 C C . PRO A 1 87 ? -2.668 -2.533 4.973 1.00 94.81 87 PRO A C 1
ATOM 664 O O . PRO A 1 87 ? -3.099 -1.578 4.324 1.00 94.81 87 PRO A O 1
ATOM 667 N N . PHE A 1 88 ? -1.421 -2.982 4.837 1.00 95.25 88 PHE A N 1
ATOM 668 C CA . PHE A 1 88 ? -0.482 -2.499 3.819 1.00 95.25 88 PHE A CA 1
ATOM 669 C C . PHE A 1 88 ? -0.112 -1.007 3.912 1.00 95.25 88 PHE A C 1
ATOM 671 O O . PHE A 1 88 ? 0.341 -0.416 2.936 1.00 95.25 88 PHE A O 1
ATOM 678 N N . GLY A 1 89 ? -0.294 -0.383 5.081 1.00 93.50 89 GLY A N 1
ATOM 679 C CA . GLY A 1 89 ? 0.132 1.000 5.324 1.00 93.50 89 GLY A CA 1
ATOM 680 C C . GLY A 1 89 ? -0.791 2.077 4.740 1.00 93.50 89 GLY A C 1
ATOM 681 O O . GLY A 1 89 ? -0.385 3.232 4.627 1.00 93.50 89 GLY A O 1
ATOM 682 N N . TYR A 1 90 ? -2.040 1.741 4.398 1.00 94.50 90 TYR A N 1
ATOM 683 C CA . TYR A 1 90 ? -3.019 2.702 3.864 1.00 94.50 90 TYR A CA 1
ATOM 684 C C . TYR A 1 90 ? -3.644 3.638 4.917 1.00 94.50 90 TYR A C 1
ATOM 686 O O . TYR A 1 90 ? -4.437 4.515 4.575 1.00 94.50 90 TYR A O 1
ATOM 694 N N . GLY A 1 91 ? -3.284 3.498 6.195 1.00 92.75 91 GLY A N 1
ATOM 695 C CA . GLY A 1 91 ? -3.842 4.299 7.284 1.00 92.75 91 GLY A CA 1
ATOM 696 C C . GLY A 1 91 ? -5.133 3.689 7.814 1.00 92.75 91 GLY A C 1
ATOM 697 O O . GLY A 1 91 ? -5.115 2.556 8.276 1.00 92.75 91 GLY A O 1
ATOM 698 N N . PHE A 1 92 ? -6.245 4.421 7.769 1.00 92.69 92 PHE A N 1
ATOM 699 C CA . PHE A 1 92 ? -7.519 3.993 8.353 1.00 92.69 92 PHE A CA 1
ATOM 700 C C . PHE A 1 92 ? -8.671 4.077 7.348 1.00 92.69 92 PHE A C 1
ATOM 702 O O . PHE A 1 92 ? -8.669 4.912 6.446 1.00 92.69 92 PHE A O 1
ATOM 709 N N . GLY A 1 93 ? -9.679 3.227 7.528 1.00 93.12 93 GLY A N 1
ATOM 710 C CA . GLY A 1 93 ? -10.857 3.169 6.670 1.00 93.12 93 GLY A CA 1
ATOM 711 C C . GLY A 1 93 ? -11.888 2.161 7.166 1.00 93.12 93 GLY A C 1
ATOM 712 O O . GLY A 1 93 ? -11.879 1.772 8.333 1.00 93.12 93 GLY A O 1
ATOM 713 N N . SER A 1 94 ? -12.779 1.737 6.271 1.00 96.00 94 SER A N 1
ATOM 714 C CA . SER A 1 94 ? -13.845 0.782 6.586 1.00 96.00 94 SER A CA 1
ATOM 715 C C . SER A 1 94 ? -13.358 -0.667 6.563 1.00 96.00 94 SER A C 1
ATOM 717 O O . SER A 1 94 ? -12.424 -1.022 5.838 1.00 96.00 94 SER A O 1
ATOM 719 N N . SER A 1 95 ? -14.021 -1.550 7.313 1.00 94.19 95 SER A N 1
ATOM 720 C CA . SER A 1 95 ? -13.769 -2.994 7.239 1.00 94.19 95 SER A CA 1
ATOM 721 C C . SER A 1 95 ? -14.005 -3.566 5.845 1.00 94.19 95 SER A C 1
ATOM 723 O O . SER A 1 95 ? -13.281 -4.481 5.452 1.00 94.19 95 SER A O 1
ATOM 725 N N . THR A 1 96 ? -14.945 -3.008 5.075 1.00 96.88 96 THR A N 1
ATOM 726 C CA . THR A 1 96 ? -15.136 -3.366 3.666 1.00 96.88 96 THR A CA 1
ATOM 727 C C . THR A 1 96 ? -13.866 -3.120 2.853 1.00 96.88 96 THR A C 1
ATOM 729 O O . THR A 1 96 ? -13.413 -4.023 2.152 1.00 96.88 96 THR A O 1
ATOM 732 N N . ILE A 1 97 ? -13.261 -1.935 2.981 1.00 96.81 97 ILE A N 1
ATOM 733 C CA . ILE A 1 97 ? -12.014 -1.595 2.283 1.00 96.81 97 ILE A CA 1
ATOM 734 C C . ILE A 1 97 ? -10.858 -2.444 2.795 1.00 96.81 97 ILE A C 1
ATOM 736 O O . ILE A 1 97 ? -10.091 -2.970 1.995 1.00 96.81 97 ILE A O 1
ATOM 740 N N . ALA A 1 98 ? -10.763 -2.646 4.110 1.00 96.12 98 ALA A N 1
ATOM 741 C CA . ALA A 1 98 ? -9.736 -3.501 4.684 1.00 96.12 98 ALA A CA 1
ATOM 742 C C . ALA A 1 98 ? -9.808 -4.917 4.103 1.00 96.12 98 ALA A C 1
ATOM 744 O O . ALA A 1 98 ? -8.784 -5.466 3.720 1.00 96.12 98 ALA A O 1
ATOM 745 N N . ASN A 1 99 ? -11.001 -5.508 4.012 1.00 96.75 99 ASN A N 1
ATOM 746 C CA . ASN A 1 99 ? -11.169 -6.845 3.452 1.00 96.75 99 ASN A CA 1
ATOM 747 C C . ASN A 1 99 ? -10.875 -6.879 1.948 1.00 96.75 99 ASN A C 1
ATOM 749 O O . ASN A 1 99 ? -10.193 -7.785 1.479 1.00 96.75 99 ASN A O 1
ATOM 753 N N . TRP A 1 100 ? -11.350 -5.876 1.209 1.00 97.31 100 TRP A N 1
ATOM 754 C CA . TRP A 1 100 ? -11.079 -5.745 -0.220 1.00 97.31 100 TRP A CA 1
ATOM 755 C C . TRP A 1 100 ? -9.575 -5.669 -0.511 1.00 97.31 100 TRP A C 1
ATOM 757 O O . TRP A 1 100 ? -9.095 -6.423 -1.351 1.00 97.31 100 TRP A O 1
ATOM 767 N N . LEU A 1 101 ? -8.817 -4.865 0.245 1.00 97.12 101 LEU A N 1
ATOM 768 C CA . LEU A 1 101 ? -7.359 -4.778 0.116 1.00 97.12 101 LEU A CA 1
ATOM 769 C C . LEU A 1 101 ? -6.679 -6.134 0.321 1.00 97.12 101 LEU A C 1
ATOM 771 O O . LEU A 1 101 ? -5.816 -6.504 -0.466 1.00 97.12 101 LEU A O 1
ATOM 775 N N . LYS A 1 102 ? -7.074 -6.890 1.354 1.00 96.94 102 LYS A N 1
ATOM 776 C CA . LYS A 1 102 ? -6.510 -8.224 1.637 1.00 96.94 102 LYS A CA 1
ATOM 777 C C . LYS A 1 102 ? -6.737 -9.186 0.482 1.00 96.94 102 LYS A C 1
ATOM 779 O O . LYS A 1 102 ? -5.808 -9.861 0.054 1.00 96.94 102 LYS A O 1
ATOM 784 N N . VAL A 1 103 ? -7.975 -9.234 -0.006 1.00 97.31 103 VAL A N 1
ATOM 785 C CA . VAL A 1 103 ? -8.360 -10.109 -1.114 1.00 97.31 103 VAL A CA 1
ATOM 786 C C . VAL A 1 103 ? -7.587 -9.725 -2.370 1.00 97.31 103 VAL A C 1
ATOM 788 O O . VAL A 1 103 ? -6.984 -10.592 -2.988 1.00 97.31 103 VAL A O 1
ATOM 791 N N . LYS A 1 104 ? -7.533 -8.437 -2.719 1.00 97.25 104 LYS A N 1
ATOM 792 C CA . LYS A 1 104 ? -6.884 -7.989 -3.954 1.00 97.25 104 LYS A CA 1
ATOM 793 C C . LYS A 1 104 ? -5.366 -8.094 -3.934 1.00 97.25 104 LYS A C 1
ATOM 795 O O . LYS A 1 104 ? -4.802 -8.538 -4.928 1.00 97.25 104 LYS A O 1
ATOM 800 N N . ALA A 1 105 ? -4.713 -7.794 -2.815 1.00 96.38 105 ALA A N 1
ATOM 801 C CA . ALA A 1 105 ? -3.272 -8.008 -2.682 1.00 96.38 105 ALA A CA 1
ATOM 802 C C . ALA A 1 105 ? -2.897 -9.484 -2.882 1.00 96.38 105 ALA A C 1
ATOM 804 O O . ALA A 1 105 ? -1.938 -9.789 -3.590 1.00 96.38 105 ALA A O 1
ATOM 805 N N . PHE A 1 106 ? -3.700 -10.401 -2.337 1.00 96.69 106 PHE A N 1
ATOM 806 C CA . PHE A 1 106 ? -3.479 -11.833 -2.503 1.00 96.69 106 PHE A CA 1
ATOM 807 C C . PHE A 1 106 ? -3.841 -12.342 -3.908 1.00 96.69 106 PHE A C 1
ATOM 809 O O . PHE A 1 106 ? -3.100 -13.137 -4.482 1.00 96.69 106 PHE A O 1
ATOM 816 N N . GLU A 1 107 ? -4.965 -11.898 -4.476 1.00 96.19 107 GLU A N 1
ATOM 817 C CA . GLU A 1 107 ? -5.415 -12.312 -5.813 1.00 96.19 107 GLU A CA 1
ATOM 818 C C . GLU A 1 107 ? -4.468 -11.838 -6.917 1.00 96.19 107 GLU A C 1
ATOM 820 O O . GLU A 1 107 ? -4.180 -12.601 -7.835 1.00 96.19 107 GLU A O 1
ATOM 825 N N . VAL A 1 108 ? -4.011 -10.584 -6.841 1.00 94.69 108 VAL A N 1
ATOM 826 C CA . VAL A 1 108 ? -3.231 -9.945 -7.909 1.00 94.69 108 VAL A CA 1
ATOM 827 C C . VAL A 1 108 ? -1.738 -10.202 -7.736 1.00 94.69 108 VAL A C 1
ATOM 829 O O . VAL A 1 108 ? -1.059 -10.527 -8.706 1.00 94.69 108 VAL A O 1
ATOM 832 N N . TYR A 1 109 ? -1.223 -10.086 -6.510 1.00 94.50 109 TYR A N 1
ATOM 833 C CA . TYR A 1 109 ? 0.219 -10.127 -6.256 1.00 94.50 109 TYR A CA 1
ATOM 834 C C . TYR A 1 109 ? 0.658 -11.213 -5.271 1.00 94.50 109 TYR A C 1
ATOM 836 O O . TYR A 1 109 ? 1.838 -11.276 -4.935 1.00 94.50 109 TYR A O 1
ATOM 844 N N . HIS A 1 110 ? -0.261 -12.063 -4.803 1.00 95.44 110 HIS A N 1
ATOM 845 C CA . HIS A 1 110 ? 0.026 -13.156 -3.867 1.00 95.44 110 HIS A CA 1
ATOM 846 C C . HIS A 1 110 ? 0.702 -12.721 -2.561 1.00 95.44 110 HIS A C 1
ATOM 848 O O . HIS A 1 110 ? 1.434 -13.500 -1.960 1.00 95.44 110 HIS A O 1
ATOM 854 N N . VAL A 1 111 ? 0.422 -11.497 -2.106 1.00 93.44 111 VAL A N 1
ATOM 855 C CA . VAL A 1 111 ? 0.873 -10.998 -0.802 1.00 93.44 111 VAL A CA 1
ATOM 856 C C . VAL A 1 111 ? -0.270 -11.085 0.189 1.00 93.44 111 VAL A C 1
ATOM 858 O O . VAL A 1 111 ? -1.337 -10.499 -0.018 1.00 93.44 111 VAL A O 1
ATOM 861 N N . ASP A 1 112 ? -0.036 -11.790 1.291 1.00 94.69 112 ASP A N 1
ATOM 862 C CA . ASP A 1 112 ? -0.936 -11.782 2.436 1.00 94.69 112 ASP A CA 1
ATOM 863 C C . ASP A 1 112 ? -0.493 -10.770 3.509 1.00 94.69 112 ASP A C 1
ATOM 865 O O . ASP A 1 112 ? 0.609 -10.217 3.494 1.00 94.69 112 ASP A O 1
ATOM 869 N N . VAL A 1 113 ? -1.401 -10.469 4.441 1.00 93.75 113 VAL A N 1
ATOM 870 C CA . VAL A 1 113 ? -1.152 -9.465 5.487 1.00 93.75 113 VAL A CA 1
ATOM 871 C C . VAL A 1 113 ? -0.081 -9.917 6.471 1.00 93.75 113 VAL A C 1
ATOM 873 O O . VAL A 1 113 ? 0.707 -9.087 6.905 1.00 93.75 113 VAL A O 1
ATOM 876 N N . ALA A 1 114 ? -0.040 -11.200 6.825 1.00 94.0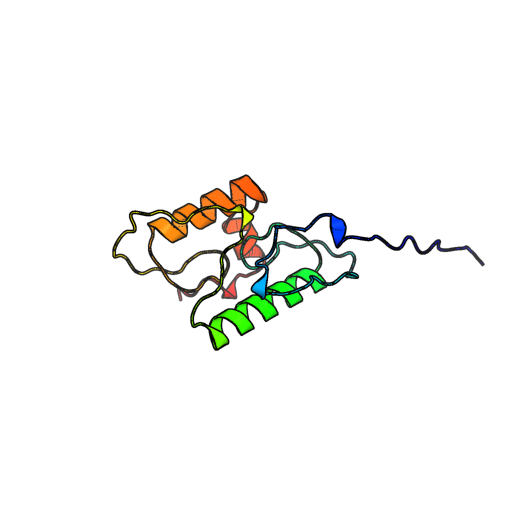6 114 ALA A N 1
ATOM 877 C CA . ALA A 1 114 ? 0.914 -11.698 7.808 1.00 94.06 114 ALA A CA 1
ATOM 878 C C . ALA A 1 114 ? 2.341 -11.659 7.247 1.00 94.06 114 ALA A C 1
ATOM 880 O O . ALA A 1 114 ? 3.271 -11.254 7.944 1.00 94.06 114 ALA A O 1
ATOM 881 N N . GLU A 1 115 ? 2.500 -12.012 5.970 1.00 94.69 115 GLU A N 1
ATOM 882 C CA . GLU A 1 115 ? 3.759 -11.868 5.246 1.00 94.69 115 GLU A CA 1
ATOM 883 C C . GLU A 1 115 ? 4.200 -10.400 5.216 1.00 94.69 115 GLU A C 1
ATOM 885 O O . GLU A 1 115 ? 5.339 -10.077 5.553 1.00 94.69 115 GLU A O 1
ATOM 890 N N . TYR A 1 116 ? 3.289 -9.487 4.875 1.00 94.62 116 TYR A N 1
ATOM 891 C CA . TYR A 1 116 ? 3.573 -8.057 4.884 1.00 94.62 116 TYR A CA 1
ATOM 892 C C . TYR A 1 116 ? 3.988 -7.547 6.275 1.00 94.62 116 TYR A C 1
ATOM 894 O O . TYR A 1 116 ? 4.994 -6.852 6.408 1.00 94.62 116 TYR A O 1
ATOM 902 N N . GLU A 1 117 ? 3.257 -7.912 7.326 1.00 92.81 117 GLU A N 1
ATOM 903 C CA . GLU A 1 117 ? 3.529 -7.492 8.706 1.00 92.81 117 GLU A CA 1
ATOM 904 C C . GLU A 1 117 ? 4.878 -8.007 9.226 1.00 92.81 117 GLU A C 1
ATOM 906 O O . GLU A 1 117 ? 5.522 -7.327 10.025 1.00 92.81 117 GLU A O 1
ATOM 911 N N . GLN A 1 118 ? 5.361 -9.152 8.732 1.00 93.25 118 GLN A N 1
ATOM 912 C CA . GLN A 1 118 ? 6.706 -9.640 9.044 1.00 93.25 118 GLN A CA 1
ATOM 913 C C . GLN A 1 118 ? 7.798 -8.670 8.564 1.00 93.25 118 GLN A C 1
ATOM 915 O O . GLN A 1 118 ? 8.825 -8.515 9.226 1.00 93.25 118 GLN A O 1
ATOM 920 N N . TRP A 1 119 ? 7.578 -8.012 7.424 1.00 92.06 119 TRP A N 1
ATOM 921 C CA . TRP A 1 119 ? 8.510 -7.040 6.848 1.00 92.06 119 TRP A CA 1
ATOM 922 C C . TRP A 1 119 ? 8.268 -5.608 7.328 1.00 92.06 119 TRP A C 1
ATOM 924 O O . TRP A 1 119 ? 9.199 -4.802 7.327 1.00 92.06 119 TRP A O 1
ATOM 934 N N . TYR A 1 120 ? 7.036 -5.294 7.730 1.00 91.25 120 TYR A N 1
ATOM 935 C CA . TYR A 1 120 ? 6.582 -3.947 8.079 1.00 91.25 120 TYR A CA 1
ATOM 936 C C . TYR A 1 120 ? 5.842 -3.908 9.428 1.00 91.25 120 TYR A C 1
ATOM 938 O O . TYR A 1 120 ? 4.696 -3.442 9.489 1.00 91.25 120 TYR A O 1
ATOM 946 N N . PRO A 1 121 ? 6.480 -4.348 10.530 1.00 86.31 121 PRO A N 1
ATOM 947 C CA . PRO A 1 121 ? 5.808 -4.520 11.819 1.00 86.31 121 PRO A CA 1
ATOM 948 C C . PRO A 1 121 ? 5.278 -3.205 12.405 1.00 86.31 121 PRO A C 1
ATOM 950 O O . PRO A 1 121 ? 4.261 -3.198 13.093 1.00 86.31 121 PRO A O 1
ATOM 953 N N . ASP A 1 122 ? 5.920 -2.078 12.089 1.00 81.19 122 ASP A N 1
ATOM 954 C CA . ASP A 1 122 ? 5.549 -0.760 12.619 1.00 81.19 122 ASP A CA 1
ATOM 955 C C . ASP A 1 122 ? 4.314 -0.149 11.935 1.00 81.19 122 ASP A C 1
ATOM 957 O O . ASP A 1 122 ? 3.791 0.865 12.388 1.00 81.19 122 ASP A O 1
ATOM 961 N N . THR A 1 123 ? 3.828 -0.746 10.840 1.00 71.62 123 THR A N 1
ATOM 962 C CA . THR A 1 123 ? 2.664 -0.224 10.099 1.00 71.62 123 THR A CA 1
ATOM 963 C C . THR A 1 123 ? 1.320 -0.681 10.670 1.00 71.62 123 THR A C 1
ATOM 965 O O . THR A 1 123 ? 0.270 -0.188 10.253 1.00 71.62 123 THR A O 1
ATOM 968 N N . VAL A 1 124 ? 1.342 -1.575 11.663 1.00 62.31 124 VAL A N 1
ATOM 969 C CA . VAL A 1 124 ? 0.175 -1.973 12.451 1.00 62.31 124 VAL A CA 1
ATOM 970 C C . VAL A 1 124 ? 0.037 -0.995 13.622 1.00 62.31 124 VAL A C 1
ATOM 972 O O . VAL A 1 124 ? 0.480 -1.268 14.736 1.00 62.31 124 VAL A O 1
ATOM 975 N N . GLU A 1 125 ? -0.542 0.186 13.394 1.00 49.16 125 GLU A N 1
ATOM 976 C CA . GLU A 1 125 ? -0.873 1.085 14.508 1.00 49.16 125 GLU A CA 1
ATOM 977 C C . GLU A 1 125 ? -2.000 0.459 15.350 1.00 49.16 125 GLU A C 1
ATOM 979 O O . GLU A 1 125 ? -3.182 0.506 15.005 1.00 49.16 125 GLU A O 1
ATOM 984 N N . GLY A 1 126 ? -1.594 -0.186 16.446 1.00 46.75 126 GLY A N 1
ATOM 985 C CA . GLY A 1 126 ? -2.455 -0.912 17.379 1.00 46.75 126 GLY A CA 1
ATOM 986 C C . GLY A 1 126 ? -1.725 -1.367 18.648 1.00 46.75 126 GLY A C 1
ATOM 987 O O . GLY A 1 126 ? -1.929 -2.498 19.088 1.00 46.75 126 GLY A O 1
ATOM 988 N N . LYS A 1 127 ? -0.864 -0.509 19.216 1.00 37.03 127 LYS A N 1
ATOM 989 C CA . LYS A 1 127 ? -0.472 -0.592 20.634 1.00 37.03 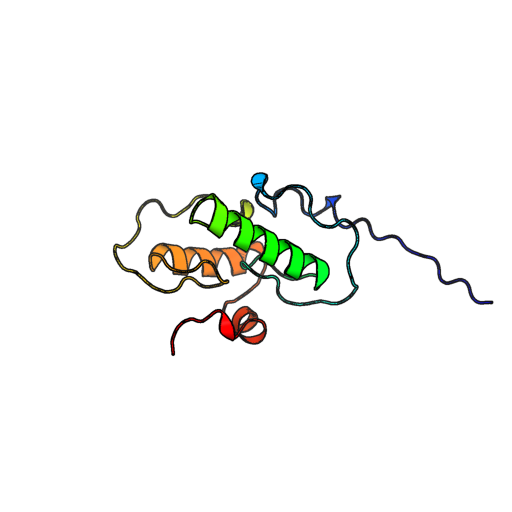127 LYS A CA 1
ATOM 990 C C . LYS A 1 127 ? -1.341 0.338 21.465 1.00 37.03 127 LYS A C 1
ATOM 992 O O . LYS A 1 127 ? -1.570 1.474 20.997 1.00 37.03 127 LYS A O 1
#

Secondary structure (DSSP, 8-state):
-----------GGG-TTTS-GGG-PPPSS--S--EEPGGG--EE-HHHHHHHHHHHHHHHHHHSSPPPPGGG-SPPSS--S--EEPGGG--EE-HHHHHHHHHHHHHHH---HHHHHHH-GGG----

Foldseek 3Di:
DDDDPPPQDQPQVVCVQQADVVLPGADRDADPDWAQAFLLSAIDGPSRNVSLVVQQVVCCVPPVFGDHRCQLPDQDPDFDPDWDQAARLRGIDTPSRNVSSQVSSCVPHNDHRVRVCVVVVVSHPDD